Protein AF-A0A2Z7CYK8-F1 (afdb_monomer)

Mean predicted aligned error: 13.18 Å

Secondary structure (DSSP, 8-state):
---------TT------EEETTEEEEEHHHHTTTS--TTBPPEEETTEEEEESS---S------TT--B-TTT-PBPSSTT--BSSHHHHHHHHHHHHHHHHHHHS-------------------PPP-

pLDDT: mean 73.64, std 20.93, range [29.58, 95.75]

InterPro domains:
  IPR006734 PLATZ transcription factor [PF04640] (21-91)

Organism: NCBI:txid472368

Foldseek 3Di:
DDDPPPPDDPPDQDFDWDDDDQWIKGACVRCVVPDPCPLAA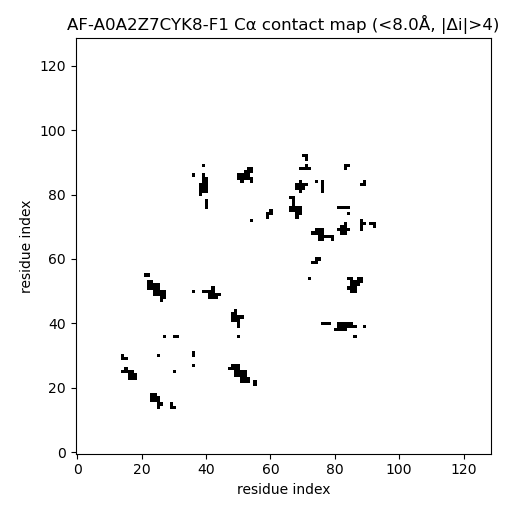WDQDPNTTIFTADDDPPDPDDDDPPFAAAPQPRRGGPDNSHRHHHPVSVVVVVVVVVVVVVVVPDPDDDDDDDDDDPDPPPDPDDDDD

Radius of gyration: 18.6 Å; Cα contacts (8 Å, |Δi|>4): 135; chains: 1; bounding box: 48×44×49 Å

Structure (mmCIF, N/CA/C/O backbone):
data_AF-A0A2Z7CYK8-F1
#
_entry.id   AF-A0A2Z7CYK8-F1
#
loop_
_atom_site.group_PDB
_atom_site.id
_atom_site.type_symbol
_atom_site.label_atom_id
_atom_site.label_alt_id
_atom_site.label_comp_id
_atom_site.label_asym_id
_atom_site.label_entity_id
_atom_site.label_seq_id
_atom_site.pdbx_PDB_ins_code
_atom_site.Cartn_x
_atom_site.Cartn_y
_atom_site.Cartn_z
_atom_site.occupancy
_atom_site.B_iso_or_equiv
_atom_site.auth_seq_id
_atom_site.auth_comp_id
_atom_site.auth_asym_id
_atom_site.auth_atom_id
_atom_site.pdbx_PDB_model_num
ATOM 1 N N . MET A 1 1 ? 21.739 -6.906 -23.046 1.00 35.91 1 MET A N 1
ATOM 2 C CA . MET A 1 1 ? 20.947 -8.062 -23.513 1.00 35.91 1 MET A CA 1
ATOM 3 C C . MET A 1 1 ? 19.806 -8.274 -22.528 1.00 35.91 1 MET A C 1
ATOM 5 O O . MET A 1 1 ? 20.060 -8.716 -21.420 1.00 35.91 1 MET A O 1
ATOM 9 N N . GLN A 1 2 ? 18.592 -7.823 -22.855 1.00 41.22 2 GLN A N 1
ATOM 10 C CA . GLN A 1 2 ? 17.400 -8.061 -22.031 1.00 41.22 2 GLN A CA 1
ATOM 11 C C . GLN A 1 2 ? 16.712 -9.309 -22.583 1.00 41.22 2 GLN A C 1
ATOM 13 O O . GLN A 1 2 ? 16.261 -9.294 -23.726 1.00 41.22 2 GLN A O 1
ATOM 18 N N . GLY A 1 3 ? 16.697 -10.389 -21.801 1.00 38.72 3 GLY A N 1
ATOM 19 C CA . GLY A 1 3 ? 15.941 -11.594 -22.123 1.00 38.72 3 GLY A CA 1
ATOM 20 C C . GLY A 1 3 ? 14.448 -11.283 -22.078 1.00 38.72 3 GLY A C 1
ATOM 21 O O . GLY A 1 3 ? 13.893 -11.038 -21.010 1.00 38.72 3 GLY A O 1
ATOM 22 N N . LYS A 1 4 ? 13.815 -11.239 -23.251 1.00 50.19 4 LYS A N 1
ATOM 23 C CA . LYS A 1 4 ? 12.370 -11.407 -23.392 1.00 50.19 4 LYS A CA 1
ATOM 24 C C . LYS A 1 4 ? 12.110 -12.910 -23.366 1.00 50.19 4 LYS A C 1
ATOM 26 O O . LYS A 1 4 ? 12.092 -13.533 -24.421 1.00 50.19 4 LYS A O 1
ATOM 31 N N . ASP A 1 5 ? 11.944 -13.484 -22.180 1.00 52.91 5 ASP A N 1
ATOM 32 C CA . ASP A 1 5 ? 11.304 -14.794 -22.091 1.00 52.91 5 ASP A CA 1
ATOM 33 C C . ASP A 1 5 ? 9.810 -14.583 -22.344 1.00 52.91 5 ASP A C 1
ATOM 35 O O . ASP A 1 5 ? 9.109 -13.909 -21.588 1.00 52.91 5 ASP A O 1
ATOM 39 N N . SER A 1 6 ? 9.349 -15.089 -23.483 1.00 63.03 6 SER A N 1
ATOM 40 C CA . SER A 1 6 ? 7.952 -15.116 -23.899 1.00 63.03 6 SER A CA 1
ATOM 41 C C . SER A 1 6 ? 7.164 -16.048 -22.980 1.00 63.03 6 SER A C 1
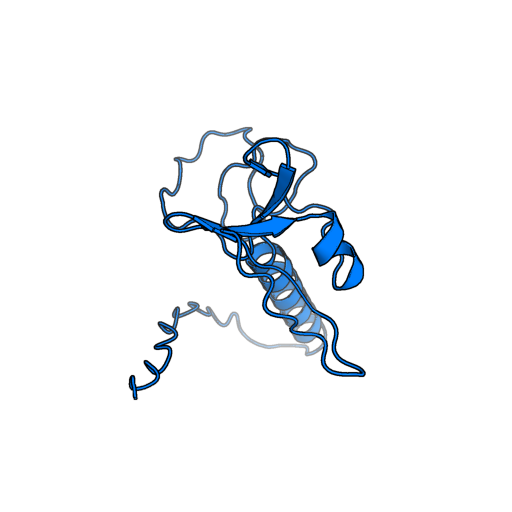ATOM 43 O O . SER A 1 6 ? 7.095 -17.253 -23.209 1.00 63.03 6 SER A O 1
ATOM 45 N N . THR A 1 7 ? 6.579 -15.496 -21.922 1.00 58.06 7 THR A N 1
ATOM 46 C CA . THR A 1 7 ? 5.703 -16.221 -20.998 1.00 58.06 7 THR A CA 1
ATOM 47 C C . THR A 1 7 ? 4.244 -15.900 -21.303 1.00 58.06 7 THR A C 1
ATOM 49 O O . THR A 1 7 ? 3.560 -15.356 -20.450 1.00 58.06 7 THR A O 1
ATOM 52 N N . GLU A 1 8 ? 3.766 -16.162 -22.517 1.00 59.72 8 GLU A N 1
ATOM 53 C CA . GLU A 1 8 ? 2.332 -16.094 -22.830 1.00 59.72 8 GLU A CA 1
ATOM 54 C C . GLU A 1 8 ? 1.795 -17.522 -22.980 1.00 59.72 8 GLU A C 1
ATOM 56 O O . GLU A 1 8 ? 1.999 -18.189 -23.991 1.00 59.72 8 GLU A O 1
ATOM 61 N N . HIS A 1 9 ? 1.134 -18.017 -21.935 1.00 68.56 9 HIS A N 1
ATOM 62 C CA . HIS A 1 9 ? 0.295 -19.209 -21.964 1.00 68.56 9 HIS A CA 1
ATOM 63 C C . HIS A 1 9 ? -1.127 -18.767 -22.308 1.00 68.56 9 HIS A C 1
ATOM 65 O O . HIS A 1 9 ? -1.675 -17.856 -21.683 1.00 68.56 9 HIS A O 1
ATOM 71 N N . TYR A 1 10 ? -1.730 -19.418 -23.302 1.00 77.56 10 TYR A N 1
ATOM 72 C CA . TYR A 1 10 ? -3.089 -19.112 -23.738 1.00 77.56 10 TYR A CA 1
ATOM 73 C C . TYR A 1 10 ? -4.077 -19.212 -22.564 1.00 77.56 10 TYR A C 1
ATOM 75 O O . TYR A 1 10 ? -4.148 -20.242 -21.895 1.00 77.56 10 TYR A O 1
ATOM 83 N N . GLY A 1 11 ? -4.824 -18.134 -22.314 1.00 78.31 11 GLY A N 1
ATOM 84 C CA . GLY A 1 11 ? -5.839 -18.067 -21.257 1.00 78.31 11 GLY A CA 1
ATOM 85 C C . GLY A 1 11 ? -5.334 -17.673 -19.863 1.00 78.31 11 GLY A C 1
ATOM 86 O O . GLY A 1 11 ? -6.131 -17.679 -18.928 1.00 78.31 11 GLY A O 1
ATOM 87 N N . HIS A 1 12 ? -4.056 -17.316 -19.701 1.00 82.12 12 HIS A N 1
ATOM 88 C CA . HIS A 1 12 ? -3.522 -16.838 -18.423 1.00 82.12 12 HIS A CA 1
ATOM 89 C C . HIS A 1 12 ? -3.234 -15.335 -18.449 1.00 82.12 12 HIS A C 1
ATOM 91 O O . HIS A 1 12 ? -2.584 -14.824 -19.358 1.00 82.12 12 HIS A O 1
ATOM 97 N N . ASP A 1 13 ? -3.684 -14.636 -17.408 1.00 80.88 13 ASP A N 1
ATOM 98 C CA . ASP A 1 13 ? -3.284 -13.259 -17.142 1.00 80.88 13 ASP A CA 1
ATOM 99 C C . ASP A 1 13 ? -1.937 -13.207 -16.408 1.00 80.88 13 ASP A C 1
ATOM 101 O O . ASP A 1 13 ? -1.650 -14.016 -15.520 1.00 80.88 13 ASP A O 1
ATOM 105 N N . TYR A 1 14 ? -1.132 -12.196 -16.735 1.00 80.38 14 TYR A N 1
ATOM 106 C CA . TYR A 1 14 ? 0.188 -11.985 -16.148 1.00 80.38 14 TYR A CA 1
ATOM 107 C C . TYR A 1 14 ? 0.240 -10.691 -15.354 1.00 80.38 14 TYR A C 1
ATOM 109 O O . TYR A 1 14 ? -0.203 -9.636 -15.806 1.00 80.38 14 TYR A O 1
ATOM 117 N N . LEU A 1 15 ? 0.843 -10.773 -14.170 1.00 83.94 15 LEU A N 1
ATOM 118 C CA . LEU A 1 15 ? 1.043 -9.640 -13.282 1.00 83.94 15 LEU A CA 1
ATOM 119 C C . LEU A 1 15 ? 2.528 -9.497 -12.969 1.00 83.94 15 LEU A C 1
ATOM 121 O O . LEU A 1 15 ? 3.127 -10.352 -12.313 1.00 83.94 15 LEU A O 1
ATOM 125 N N . GLN A 1 16 ? 3.131 -8.402 -13.423 1.00 87.31 16 GLN A N 1
ATOM 126 C CA . GLN A 1 16 ? 4.544 -8.155 -13.178 1.00 87.31 16 GLN A CA 1
ATOM 127 C C . GLN A 1 16 ? 4.765 -7.581 -11.773 1.00 87.31 16 GLN A C 1
ATOM 129 O O . GLN A 1 16 ? 4.249 -6.519 -11.420 1.00 87.31 16 GLN A O 1
ATOM 134 N N . VAL A 1 17 ? 5.586 -8.265 -10.974 1.00 89.62 17 VAL A N 1
ATOM 135 C CA . VAL A 1 17 ? 5.969 -7.824 -9.626 1.00 89.62 17 VAL A CA 1
ATOM 136 C C . VAL A 1 17 ? 7.413 -7.335 -9.629 1.00 89.62 17 VAL A C 1
ATOM 138 O O . VAL A 1 17 ? 8.336 -8.057 -9.995 1.00 89.62 17 VAL A O 1
ATOM 141 N N . TYR A 1 18 ? 7.617 -6.106 -9.165 1.00 89.31 18 TYR A N 1
ATOM 142 C CA . TYR A 1 18 ? 8.928 -5.493 -8.995 1.00 89.31 18 TYR A CA 1
ATOM 143 C C . TYR A 1 18 ? 9.391 -5.657 -7.549 1.00 89.31 18 TYR A C 1
ATOM 145 O O . TYR A 1 18 ? 8.756 -5.139 -6.623 1.00 89.31 18 TYR A O 1
ATOM 153 N N . THR A 1 19 ? 10.523 -6.332 -7.357 1.00 88.94 19 THR A N 1
ATOM 154 C CA . THR A 1 19 ? 11.138 -6.534 -6.039 1.00 88.94 19 THR A CA 1
ATOM 155 C C . THR A 1 19 ? 12.408 -5.703 -5.924 1.00 88.94 19 THR A C 1
ATOM 157 O O . THR A 1 19 ? 13.323 -5.848 -6.728 1.00 88.94 19 THR A O 1
ATOM 160 N N . ALA A 1 20 ? 12.481 -4.846 -4.905 1.00 82.19 20 ALA A N 1
ATOM 161 C CA . ALA A 1 20 ? 13.679 -4.076 -4.584 1.00 82.19 20 ALA A CA 1
ATOM 162 C C . ALA A 1 20 ? 13.899 -4.030 -3.066 1.00 82.19 20 ALA A C 1
ATOM 164 O O . ALA A 1 20 ? 13.028 -3.601 -2.302 1.00 82.19 20 ALA A O 1
ATOM 165 N N . SER A 1 21 ? 15.085 -4.471 -2.637 1.00 80.56 21 SER A N 1
ATOM 166 C CA . SER A 1 21 ? 15.493 -4.632 -1.234 1.00 80.56 21 SER A CA 1
ATOM 167 C C . SER A 1 21 ? 14.515 -5.482 -0.406 1.00 80.56 21 SER A C 1
ATOM 169 O O . SER A 1 21 ? 14.678 -6.688 -0.300 1.00 80.56 21 SER A O 1
ATOM 171 N N . TRP A 1 22 ? 13.487 -4.852 0.169 1.00 76.62 22 TRP A N 1
ATOM 172 C CA . TRP A 1 22 ? 12.514 -5.447 1.101 1.00 76.62 22 TRP A CA 1
ATOM 173 C C . TRP A 1 22 ? 11.076 -5.086 0.728 1.00 76.62 22 TRP A C 1
ATOM 175 O O . TRP A 1 22 ? 10.165 -5.159 1.553 1.00 76.62 22 TRP A O 1
ATOM 185 N N . ARG A 1 23 ? 10.890 -4.576 -0.489 1.00 85.50 23 ARG A N 1
ATOM 186 C CA . ARG A 1 23 ? 9.621 -4.056 -0.971 1.00 85.50 23 ARG A CA 1
ATOM 187 C C . ARG A 1 23 ? 9.272 -4.777 -2.255 1.00 85.50 23 ARG A C 1
ATOM 189 O O . ARG A 1 23 ? 10.066 -4.812 -3.191 1.00 85.50 23 ARG A O 1
ATOM 196 N N . T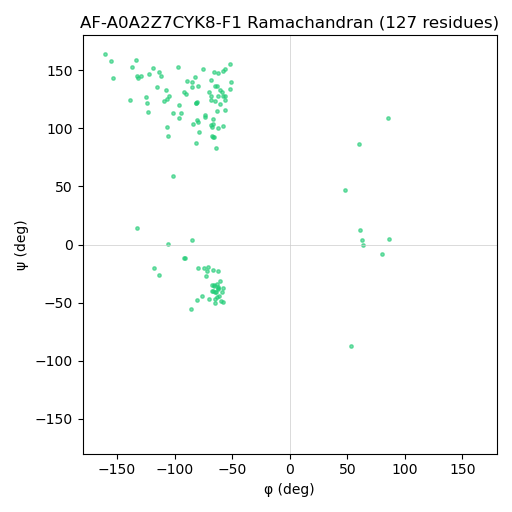HR A 1 24 ? 8.070 -5.324 -2.272 1.00 91.31 24 THR A N 1
ATOM 197 C CA . THR A 1 24 ? 7.440 -5.857 -3.469 1.00 91.31 24 THR A CA 1
ATOM 198 C C . THR A 1 24 ? 6.367 -4.875 -3.905 1.00 91.31 24 THR A C 1
ATOM 200 O O . THR A 1 24 ? 5.550 -4.418 -3.098 1.00 91.31 24 THR A O 1
ATOM 203 N N . SER A 1 25 ? 6.421 -4.489 -5.173 1.00 92.56 25 SER A N 1
ATOM 204 C CA . SER A 1 25 ? 5.567 -3.457 -5.746 1.00 92.56 25 SER A CA 1
ATOM 205 C C . SER A 1 25 ? 5.040 -3.862 -7.108 1.00 92.56 25 SER A C 1
ATOM 207 O O . SER A 1 25 ? 5.673 -4.640 -7.815 1.00 92.56 25 SER A O 1
ATOM 209 N N . ILE A 1 26 ? 3.886 -3.321 -7.468 1.00 93.88 26 ILE A N 1
ATOM 210 C CA . ILE A 1 26 ? 3.240 -3.550 -8.759 1.00 93.88 26 ILE A CA 1
ATOM 211 C C . ILE A 1 26 ? 2.838 -2.193 -9.319 1.00 93.88 26 ILE A C 1
ATOM 213 O O . ILE A 1 26 ? 2.471 -1.291 -8.557 1.00 93.88 26 ILE A O 1
ATOM 21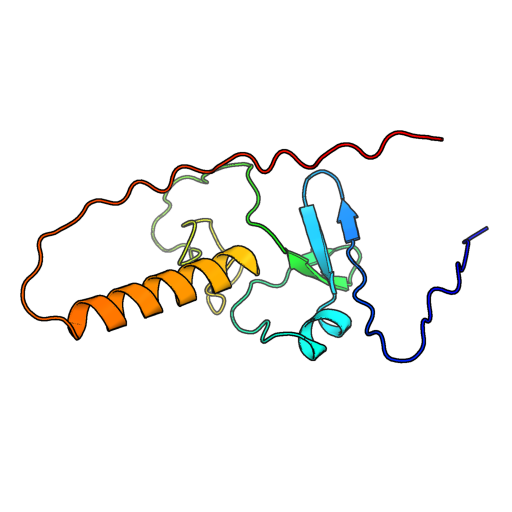7 N N . SER A 1 27 ? 2.948 -2.025 -10.634 1.00 93.56 27 SER A N 1
ATOM 218 C CA . SER A 1 27 ? 2.499 -0.797 -11.283 1.00 93.56 27 SER A CA 1
ATOM 219 C C . SER A 1 27 ? 0.980 -0.645 -11.159 1.00 93.56 27 SER A C 1
ATOM 221 O O . SER A 1 27 ? 0.245 -1.632 -11.131 1.00 93.56 27 SER A O 1
ATOM 223 N N . ILE A 1 28 ? 0.492 0.596 -11.095 1.00 92.62 28 ILE A N 1
ATOM 224 C CA . ILE A 1 28 ? -0.959 0.835 -11.092 1.00 92.62 28 ILE A CA 1
ATOM 225 C C . ILE A 1 28 ? -1.627 0.360 -12.385 1.00 92.62 28 ILE A C 1
ATOM 227 O O . ILE A 1 28 ? -2.755 -0.117 -12.330 1.00 92.62 28 ILE A O 1
ATOM 231 N N . GLY A 1 29 ? -0.930 0.468 -13.519 1.00 89.75 29 GLY A N 1
ATOM 232 C CA . GLY A 1 29 ? -1.453 0.020 -14.809 1.00 89.75 29 GLY A CA 1
ATOM 233 C C . GLY A 1 29 ? -1.732 -1.481 -14.846 1.00 89.75 29 GLY A C 1
ATOM 234 O O . GLY A 1 29 ? -2.742 -1.888 -15.407 1.00 89.75 29 GLY A O 1
ATOM 235 N N . ASP A 1 30 ? -0.887 -2.287 -14.198 1.00 88.06 30 ASP A N 1
ATOM 236 C CA . ASP A 1 30 ? -1.067 -3.741 -14.194 1.00 88.06 30 ASP A CA 1
ATOM 237 C C . ASP A 1 30 ? -2.116 -4.168 -13.160 1.00 88.06 30 ASP A C 1
ATOM 239 O O . ASP A 1 30 ? -3.018 -4.942 -13.464 1.00 88.06 30 ASP A O 1
ATOM 243 N N . ILE A 1 31 ? -2.026 -3.651 -11.929 1.00 89.69 31 ILE A N 1
ATOM 244 C CA . ILE A 1 31 ? -2.855 -4.136 -10.814 1.00 89.69 31 ILE A CA 1
ATOM 245 C C . ILE A 1 31 ? -4.324 -3.712 -10.907 1.00 89.69 31 ILE A C 1
ATOM 247 O O . ILE A 1 31 ? -5.192 -4.410 -10.385 1.00 89.69 31 ILE A O 1
ATOM 251 N N . SER A 1 32 ? -4.621 -2.586 -11.564 1.00 88.06 32 SER A N 1
ATOM 252 C CA . SER A 1 32 ? -5.987 -2.054 -11.674 1.00 88.06 32 SER A CA 1
ATOM 253 C C . SER A 1 32 ? -6.938 -2.990 -12.420 1.00 88.06 32 SER A C 1
ATOM 255 O O . SER A 1 32 ? -8.144 -2.931 -12.198 1.00 88.06 32 SER A O 1
ATOM 257 N N . ARG A 1 33 ? -6.400 -3.883 -13.261 1.00 85.88 33 ARG A N 1
ATOM 258 C CA . ARG A 1 33 ? -7.159 -4.922 -13.969 1.00 85.88 33 ARG A CA 1
ATOM 259 C C . ARG A 1 33 ? -7.646 -6.042 -13.046 1.00 85.88 33 ARG A C 1
ATOM 261 O O . ARG A 1 33 ? -8.606 -6.721 -13.386 1.00 85.88 33 ARG A O 1
ATOM 268 N N . PHE A 1 34 ? -6.992 -6.232 -11.899 1.00 85.69 34 PHE A N 1
ATOM 269 C CA . PHE A 1 34 ? -7.213 -7.379 -11.012 1.00 85.69 34 PHE A CA 1
ATOM 270 C C . PHE A 1 34 ? -7.821 -6.997 -9.663 1.00 85.69 34 PHE A C 1
ATOM 272 O O . PHE A 1 34 ? -8.476 -7.824 -9.033 1.00 85.69 34 PHE A O 1
ATOM 279 N N . CYS A 1 35 ? -7.608 -5.768 -9.182 1.00 84.94 35 CYS A N 1
ATOM 280 C CA . CYS A 1 35 ? -8.228 -5.315 -7.942 1.00 84.94 35 CYS A CA 1
ATOM 281 C C . CYS A 1 35 ? -8.378 -3.794 -7.850 1.00 84.94 35 CYS A C 1
ATOM 283 O O . CYS A 1 35 ? -7.604 -3.025 -8.424 1.00 84.94 35 CYS A O 1
ATOM 285 N N . ASP A 1 36 ? -9.316 -3.361 -7.006 1.00 86.94 36 ASP A N 1
ATOM 286 C CA . ASP A 1 36 ? -9.469 -1.958 -6.639 1.00 86.94 36 ASP A CA 1
ATOM 287 C C . ASP A 1 36 ? -8.288 -1.468 -5.778 1.00 86.94 36 ASP A C 1
ATOM 289 O O . ASP A 1 36 ? -8.211 -1.706 -4.565 1.00 86.94 36 ASP A O 1
ATOM 293 N N . ALA A 1 37 ? -7.383 -0.721 -6.409 1.00 90.56 37 ALA A N 1
ATOM 294 C CA . ALA A 1 37 ? -6.249 -0.079 -5.754 1.00 90.56 37 ALA A CA 1
ATOM 295 C C . ALA A 1 37 ? -6.586 1.294 -5.133 1.00 90.56 37 ALA A C 1
ATOM 297 O O . ALA A 1 37 ? -5.693 1.956 -4.598 1.00 90.56 37 ALA A O 1
ATOM 298 N N . SER A 1 38 ? -7.851 1.736 -5.166 1.00 91.88 38 SER A N 1
ATOM 299 C CA . SER A 1 38 ? -8.268 2.993 -4.539 1.00 91.88 38 SER A CA 1
ATOM 300 C C . SER A 1 38 ? -7.946 3.006 -3.044 1.00 91.88 38 SER A C 1
ATOM 302 O O . SER A 1 38 ? -7.945 1.968 -2.367 1.00 91.88 38 SER A O 1
ATOM 304 N N . ASN A 1 39 ? -7.680 4.202 -2.514 1.00 94.50 39 ASN A N 1
ATOM 305 C CA . ASN A 1 39 ? -7.352 4.438 -1.105 1.00 94.50 39 ASN A CA 1
ATOM 306 C C . ASN A 1 39 ? -6.058 3.755 -0.613 1.00 94.50 39 ASN A C 1
ATOM 308 O O . ASN A 1 39 ? -5.723 3.866 0.571 1.00 94.50 39 ASN A O 1
ATOM 312 N N . ILE A 1 40 ? -5.306 3.089 -1.495 1.00 95.75 40 ILE A N 1
ATOM 313 C CA . ILE A 1 40 ? -3.954 2.600 -1.226 1.00 95.75 40 ILE A CA 1
ATOM 314 C C . ILE A 1 40 ? -2.966 3.677 -1.654 1.00 95.75 40 ILE A C 1
ATOM 316 O O . ILE A 1 40 ? -3.038 4.195 -2.765 1.00 95.75 40 ILE A O 1
ATOM 320 N N . GLN A 1 41 ? -2.023 3.994 -0.774 1.00 95.62 41 GLN A N 1
ATOM 321 C CA . GLN A 1 41 ? -0.972 4.951 -1.059 1.00 95.62 41 GLN A CA 1
ATOM 322 C C . GLN A 1 41 ? -0.179 4.570 -2.306 1.00 95.62 41 GLN A C 1
ATOM 324 O O . GLN A 1 41 ? 0.368 3.468 -2.405 1.00 95.62 41 GLN A O 1
ATOM 329 N N . LEU A 1 42 ? -0.068 5.534 -3.215 1.00 94.75 42 LEU A N 1
ATOM 330 C CA . LEU A 1 42 ? 0.785 5.436 -4.385 1.00 94.75 42 LEU A CA 1
ATOM 331 C C . LEU A 1 42 ? 2.205 5.862 -4.034 1.00 94.75 42 LEU A C 1
ATOM 333 O O . LEU A 1 42 ? 2.438 6.882 -3.387 1.00 94.75 42 LEU A O 1
ATOM 337 N N . TYR A 1 43 ? 3.166 5.085 -4.507 1.00 92.75 43 TYR A N 1
ATOM 338 C CA . TYR A 1 43 ? 4.581 5.394 -4.404 1.00 92.75 43 TYR A CA 1
ATOM 339 C C . TYR A 1 43 ? 5.129 5.699 -5.792 1.00 92.75 43 TYR A C 1
ATOM 341 O O . TYR A 1 43 ? 4.718 5.091 -6.781 1.00 92.75 43 TYR A O 1
ATOM 349 N N . LYS A 1 44 ? 6.080 6.631 -5.867 1.00 91.38 44 LYS A N 1
ATOM 350 C CA . LYS A 1 44 ? 6.821 6.924 -7.095 1.00 91.38 44 LYS A CA 1
ATOM 351 C C . LYS A 1 44 ? 8.192 6.257 -7.010 1.00 91.38 44 LYS A C 1
ATOM 353 O O . LYS A 1 44 ? 9.001 6.636 -6.169 1.00 91.38 44 LYS A O 1
ATOM 358 N N . ILE A 1 45 ? 8.448 5.264 -7.861 1.00 88.38 45 ILE A N 1
ATOM 359 C CA . ILE A 1 45 ? 9.748 4.580 -7.974 1.00 88.38 45 ILE A CA 1
ATOM 360 C C . ILE A 1 45 ? 10.200 4.689 -9.424 1.00 88.38 45 ILE A C 1
ATOM 362 O O . ILE A 1 45 ? 9.468 4.266 -10.315 1.00 88.38 45 ILE A O 1
ATOM 366 N N . ASN A 1 46 ? 11.379 5.273 -9.666 1.00 87.38 46 ASN A N 1
ATOM 367 C CA . ASN A 1 46 ? 11.905 5.504 -11.020 1.00 87.38 46 ASN A CA 1
ATOM 368 C C . ASN A 1 46 ? 10.848 6.137 -11.944 1.00 87.38 46 ASN A C 1
ATOM 370 O O . ASN A 1 46 ? 10.576 5.656 -13.040 1.00 87.38 46 ASN A O 1
ATOM 374 N N . SER A 1 47 ? 10.172 7.171 -11.436 1.00 88.19 47 SER A N 1
ATOM 375 C CA . SER A 1 47 ? 9.066 7.876 -12.098 1.00 88.19 47 SER A CA 1
ATOM 376 C C . SER A 1 47 ? 7.789 7.076 -12.392 1.00 88.19 47 SER A C 1
ATOM 378 O O . SER A 1 47 ? 6.816 7.672 -12.848 1.00 88.19 47 SER A O 1
ATOM 380 N N . LYS A 1 48 ? 7.715 5.784 -12.052 1.00 90.31 48 LYS A N 1
ATOM 381 C CA . LYS A 1 48 ? 6.496 4.971 -12.167 1.00 90.31 48 LYS A CA 1
ATOM 382 C C . LYS A 1 48 ? 5.654 5.045 -10.892 1.00 90.31 48 LYS A C 1
ATOM 384 O O . LYS A 1 48 ? 6.197 5.012 -9.787 1.00 90.31 48 LYS A O 1
ATOM 389 N N . LYS A 1 49 ? 4.326 5.110 -11.050 1.00 93.75 49 LYS A N 1
ATOM 390 C CA . LYS A 1 49 ? 3.363 4.972 -9.946 1.00 93.75 49 LYS A CA 1
ATOM 391 C C . LYS A 1 49 ? 3.152 3.492 -9.637 1.00 93.75 49 LYS A C 1
ATOM 393 O O . LYS A 1 49 ? 2.739 2.728 -10.511 1.00 93.75 49 LYS A O 1
ATOM 398 N N . VAL A 1 50 ? 3.426 3.106 -8.399 1.00 94.31 50 VAL A N 1
ATOM 399 C CA . VAL A 1 50 ? 3.325 1.724 -7.928 1.00 94.31 50 VAL A CA 1
ATOM 400 C C . VAL A 1 50 ? 2.601 1.653 -6.588 1.00 94.31 50 VAL A C 1
ATOM 402 O O . VAL A 1 50 ? 2.573 2.624 -5.832 1.00 94.31 50 VAL A O 1
ATOM 405 N N . VAL A 1 51 ? 2.070 0.478 -6.270 1.00 95.00 51 VAL A N 1
ATOM 406 C CA . VAL A 1 51 ? 1.558 0.125 -4.938 1.00 95.00 51 VAL A CA 1
ATOM 407 C C . VAL A 1 51 ? 2.418 -0.967 -4.327 1.00 95.00 51 VAL A C 1
ATOM 409 O O . VAL A 1 51 ? 2.960 -1.807 -5.045 1.00 95.00 51 VAL A O 1
ATOM 412 N N . TYR A 1 52 ? 2.544 -0.973 -3.000 1.00 94.62 52 TYR A N 1
ATOM 413 C CA . TYR A 1 52 ? 3.191 -2.077 -2.295 1.00 94.62 52 TYR A CA 1
ATOM 414 C C . TYR A 1 52 ? 2.213 -3.214 -2.023 1.00 94.62 52 TYR A C 1
ATOM 416 O O . TYR A 1 52 ? 1.072 -2.985 -1.615 1.00 94.62 52 TYR A O 1
ATOM 424 N N . LEU A 1 53 ? 2.693 -4.448 -2.186 1.00 92.81 53 LEU A N 1
ATOM 425 C CA . LEU A 1 53 ? 1.921 -5.639 -1.838 1.00 92.81 53 LEU A CA 1
ATOM 426 C C . LEU A 1 53 ? 1.765 -5.769 -0.321 1.00 92.81 53 LEU A C 1
ATOM 428 O O . LEU A 1 53 ? 0.660 -5.968 0.174 1.00 92.81 53 LEU A O 1
ATOM 432 N N . ASN A 1 54 ? 2.865 -5.594 0.415 1.00 91.81 54 ASN A N 1
ATOM 433 C CA . ASN A 1 54 ? 2.931 -5.794 1.860 1.00 91.81 54 ASN A CA 1
ATOM 434 C C . ASN A 1 54 ? 3.318 -4.511 2.608 1.00 91.81 54 ASN A C 1
ATOM 436 O O . ASN A 1 54 ? 4.059 -3.681 2.069 1.00 91.81 54 ASN A O 1
ATOM 440 N N . PRO A 1 55 ? 2.882 -4.346 3.871 1.00 89.12 55 PRO A N 1
ATOM 441 C CA . PRO A 1 55 ? 3.361 -3.261 4.711 1.00 89.12 55 PRO A CA 1
ATOM 442 C C . PRO A 1 55 ? 4.866 -3.404 4.955 1.00 89.12 55 PRO A C 1
ATOM 444 O O . PRO A 1 55 ? 5.367 -4.484 5.263 1.00 89.12 55 PRO A O 1
ATOM 447 N N . ASN A 1 56 ? 5.593 -2.292 4.867 1.00 79.12 56 ASN A N 1
ATOM 448 C CA . ASN A 1 56 ? 7.025 -2.284 5.144 1.00 79.12 56 ASN A CA 1
ATOM 449 C C . ASN A 1 56 ? 7.294 -2.526 6.644 1.00 79.12 56 ASN A C 1
ATOM 451 O O . ASN A 1 56 ? 6.764 -1.808 7.496 1.00 79.12 56 ASN A O 1
ATOM 455 N N . ALA A 1 57 ? 8.155 -3.500 6.952 1.00 66.56 57 ALA A N 1
ATOM 456 C CA . ALA A 1 57 ? 8.518 -3.898 8.313 1.00 66.56 57 ALA A CA 1
ATOM 457 C C . ALA A 1 57 ? 9.391 -2.869 9.058 1.00 66.56 57 ALA A C 1
ATOM 459 O O . ALA A 1 57 ? 9.455 -2.903 10.287 1.00 66.56 57 ALA A O 1
ATOM 460 N N . LYS A 1 58 ? 10.059 -1.944 8.352 1.00 59.62 58 LYS A N 1
ATOM 461 C CA . LYS A 1 58 ? 10.971 -0.979 8.990 1.00 59.62 58 LYS A CA 1
ATOM 462 C C . LYS A 1 58 ? 10.225 0.203 9.614 1.00 59.62 58 LYS A C 1
ATOM 464 O O . LYS A 1 58 ? 9.762 1.087 8.894 1.00 59.62 58 LYS A O 1
ATOM 469 N N . GLY A 1 59 ? 10.170 0.215 10.946 1.00 51.47 59 GLY A N 1
ATOM 470 C CA . GLY A 1 59 ? 9.816 1.365 11.780 1.00 51.47 59 GLY A CA 1
ATOM 471 C C . GLY A 1 59 ? 8.314 1.547 11.989 1.00 51.47 59 GLY A C 1
ATOM 472 O O . GLY A 1 59 ? 7.601 1.977 11.082 1.00 51.47 59 GLY A O 1
ATOM 473 N N . ARG A 1 60 ? 7.840 1.272 13.212 1.00 54.59 60 ARG A N 1
ATOM 474 C CA . ARG A 1 60 ? 6.717 2.032 13.772 1.00 54.59 60 ARG A CA 1
ATOM 475 C C . ARG A 1 60 ? 7.263 3.441 13.982 1.00 54.59 60 ARG A C 1
ATOM 477 O O . ARG A 1 60 ? 7.940 3.682 14.970 1.00 54.59 60 ARG A O 1
ATOM 484 N N . GLU A 1 61 ? 7.082 4.318 13.002 1.00 56.91 61 GLU A N 1
ATOM 485 C CA . GLU A 1 61 ? 7.344 5.740 13.217 1.00 56.91 61 GLU A CA 1
ATOM 486 C C . GLU A 1 61 ? 6.435 6.204 14.361 1.00 56.91 61 GLU A C 1
ATOM 488 O O . GLU A 1 61 ? 5.254 5.844 14.408 1.00 56.91 61 GLU A O 1
ATOM 493 N N . GLU A 1 62 ? 7.025 6.898 15.332 1.00 55.53 62 GLU A N 1
ATOM 494 C CA . GLU A 1 62 ? 6.361 7.294 16.569 1.00 55.53 62 GLU A CA 1
ATOM 495 C C . GLU A 1 62 ? 5.087 8.099 16.300 1.00 55.53 62 GLU A C 1
ATOM 497 O O . GLU A 1 62 ? 4.945 8.788 15.284 1.00 55.53 62 GLU A O 1
ATOM 502 N N . LYS A 1 63 ? 4.138 7.982 17.233 1.00 54.31 63 LYS A N 1
ATOM 503 C CA . LYS A 1 63 ? 2.816 8.606 17.183 1.00 54.31 63 LYS A CA 1
ATOM 504 C C . LYS A 1 63 ? 2.955 10.135 17.227 1.00 54.31 63 LYS A C 1
ATOM 506 O O . LYS A 1 63 ? 2.812 10.732 18.281 1.00 54.31 63 LYS A O 1
ATOM 511 N N . LYS A 1 64 ? 3.202 10.778 16.087 1.00 60.78 64 LYS A N 1
ATOM 512 C CA . LYS A 1 64 ? 2.943 12.215 15.942 1.00 60.78 64 LYS A CA 1
ATOM 513 C C . LYS A 1 64 ? 1.457 12.406 15.655 1.00 60.78 64 LYS A C 1
ATOM 515 O O . LYS A 1 64 ? 0.925 11.807 14.707 1.00 60.78 64 LYS A O 1
ATOM 520 N N . ASP A 1 65 ? 0.787 13.170 16.508 1.00 66.31 65 ASP A N 1
ATOM 521 C CA . ASP A 1 65 ? -0.617 13.534 16.336 1.00 66.31 65 ASP A CA 1
ATOM 522 C C . ASP A 1 65 ? -0.813 14.360 15.057 1.00 66.31 65 ASP A C 1
ATOM 524 O O . ASP A 1 65 ? 0.098 15.041 14.588 1.00 66.31 65 ASP A O 1
ATOM 528 N N . GLY A 1 66 ? -1.974 14.200 14.418 1.00 74.50 66 GLY A N 1
ATOM 529 C CA . GLY A 1 66 ? -2.333 14.896 13.175 1.00 74.50 66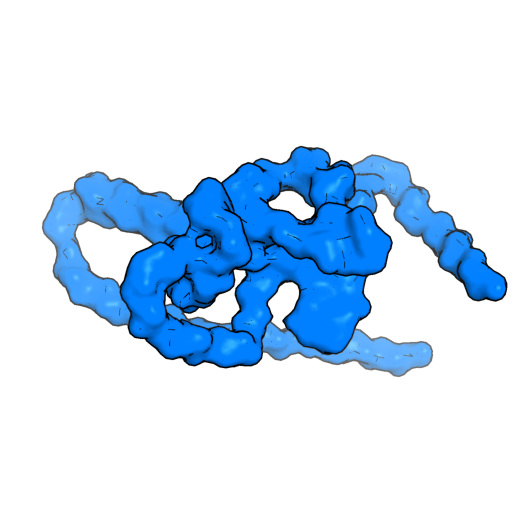 GLY A CA 1
ATOM 530 C C . GLY A 1 66 ? -1.762 14.318 11.872 1.00 74.50 66 GLY A C 1
ATOM 531 O O . GLY A 1 66 ? -2.171 14.739 10.794 1.00 74.50 66 GLY A O 1
ATOM 532 N N . THR A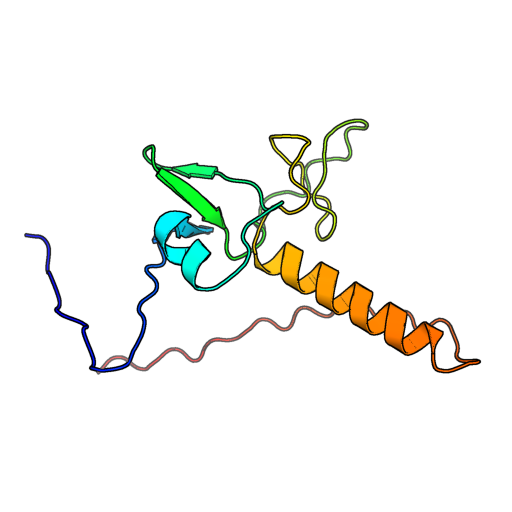 1 67 ? -0.858 13.332 11.916 1.00 82.75 67 THR A N 1
ATOM 533 C CA . THR A 1 67 ? -0.377 12.681 10.680 1.00 82.75 67 THR A CA 1
ATOM 534 C C . THR A 1 67 ? -1.376 11.636 10.167 1.00 82.75 67 THR A C 1
ATOM 536 O O . THR A 1 67 ? -1.878 10.848 10.975 1.00 82.75 67 THR A O 1
ATOM 539 N N . PRO A 1 68 ? -1.665 11.574 8.848 1.00 89.38 68 PRO A N 1
ATOM 540 C CA . PRO A 1 68 ? -2.534 10.538 8.302 1.00 89.38 68 PRO A CA 1
ATOM 541 C C . PRO A 1 68 ? -1.877 9.169 8.488 1.00 89.38 68 PRO A C 1
ATOM 543 O O . PRO A 1 68 ? -0.671 9.009 8.276 1.00 89.38 68 PRO A O 1
ATOM 546 N N . LYS A 1 69 ? -2.657 8.175 8.917 1.00 90.12 69 LYS A N 1
ATOM 547 C CA . LYS A 1 69 ? -2.162 6.841 9.282 1.00 90.12 69 LYS A CA 1
ATOM 548 C C . LYS A 1 69 ? -2.958 5.757 8.576 1.00 90.12 69 LYS A C 1
ATOM 550 O O . LYS A 1 69 ? -4.162 5.868 8.374 1.00 90.12 69 LYS A O 1
ATOM 555 N N . CYS A 1 70 ? -2.264 4.681 8.226 1.00 92.56 70 CYS A N 1
ATOM 556 C CA . CYS A 1 70 ? -2.877 3.492 7.670 1.00 92.56 70 CYS A CA 1
ATOM 557 C C . CYS A 1 70 ? -3.841 2.875 8.687 1.00 92.56 70 CYS A C 1
ATOM 559 O O . CYS A 1 70 ? -3.421 2.553 9.798 1.00 92.56 70 CYS A O 1
ATOM 561 N N . LEU A 1 71 ? -5.083 2.617 8.275 1.00 91.50 71 LEU A N 1
ATOM 562 C CA . LEU A 1 71 ? -6.120 2.069 9.156 1.00 91.50 71 LEU A CA 1
ATOM 563 C C . LEU A 1 71 ? -5.754 0.691 9.736 1.00 91.50 71 LEU A C 1
ATOM 565 O O . LEU A 1 71 ? -6.105 0.389 10.870 1.00 91.50 71 LEU A O 1
ATOM 569 N N . ASN A 1 72 ? -4.986 -0.120 9.000 1.00 90.88 72 ASN A N 1
ATOM 570 C CA . ASN A 1 72 ? -4.587 -1.460 9.440 1.00 90.88 72 ASN A CA 1
ATOM 571 C C . ASN A 1 72 ? -3.324 -1.472 10.318 1.00 90.88 72 ASN A C 1
ATOM 573 O O . ASN A 1 72 ? -3.320 -2.020 11.414 1.00 90.88 72 ASN A O 1
ATOM 577 N N . CYS A 1 73 ? -2.212 -0.908 9.833 1.00 89.44 73 CYS A N 1
ATOM 578 C CA . CYS A 1 73 ? -0.911 -1.050 10.501 1.00 89.44 73 CYS A CA 1
ATOM 579 C C . CYS A 1 73 ? -0.440 0.207 11.241 1.00 89.44 73 CYS A C 1
ATOM 581 O O . CYS A 1 73 ? 0.656 0.197 11.801 1.00 89.44 73 CYS A O 1
ATOM 583 N N . GLN A 1 74 ? -1.241 1.280 11.223 1.00 88.31 74 GLN A N 1
ATOM 584 C CA . GLN A 1 74 ? -0.973 2.562 11.887 1.00 88.31 74 GLN A CA 1
ATOM 585 C C . GLN A 1 74 ? 0.293 3.285 11.407 1.00 88.31 74 GLN A C 1
ATOM 587 O O . GLN A 1 74 ? 0.736 4.258 12.014 1.00 88.31 74 GLN A O 1
ATOM 592 N N . ARG A 1 75 ? 0.879 2.845 10.287 1.00 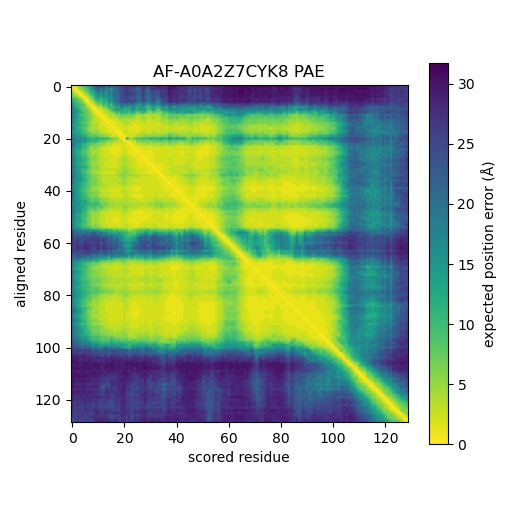86.88 75 ARG A N 1
ATOM 593 C CA . ARG A 1 75 ? 2.012 3.529 9.664 1.00 86.88 75 ARG A CA 1
ATOM 594 C C . ARG A 1 75 ? 1.568 4.870 9.087 1.00 86.88 75 ARG A C 1
ATOM 596 O O . ARG A 1 75 ? 0.510 4.938 8.465 1.00 86.88 75 ARG A O 1
ATOM 603 N N . LYS A 1 76 ? 2.421 5.887 9.215 1.00 88.44 76 LYS A N 1
ATOM 604 C CA . LYS A 1 76 ? 2.263 7.175 8.540 1.00 88.44 76 LYS A CA 1
ATOM 605 C C . LYS A 1 76 ? 2.055 7.004 7.029 1.00 88.44 76 LYS A C 1
ATOM 607 O O . LYS A 1 76 ? 2.779 6.254 6.367 1.00 88.44 76 LYS A O 1
ATOM 612 N N . LEU A 1 77 ? 1.070 7.724 6.511 1.00 91.44 77 LEU A N 1
ATOM 613 C CA . LEU A 1 77 ? 0.814 7.925 5.093 1.00 91.44 77 LEU A CA 1
ATOM 614 C C . LEU A 1 77 ? 1.428 9.262 4.651 1.00 91.44 77 LEU A C 1
ATOM 616 O O . LEU A 1 77 ? 1.621 10.171 5.459 1.00 91.44 77 LEU A O 1
ATOM 620 N N . ILE A 1 78 ? 1.789 9.357 3.376 1.00 90.69 78 ILE A N 1
ATOM 621 C CA . ILE A 1 78 ? 2.366 10.560 2.768 1.00 90.69 78 ILE A CA 1
ATOM 622 C C . ILE A 1 78 ? 1.259 11.591 2.534 1.00 90.69 78 ILE A C 1
ATOM 624 O O . ILE A 1 78 ? 1.439 12.756 2.870 1.00 90.69 78 ILE A O 1
ATOM 628 N N . GLU A 1 79 ? 0.111 11.153 2.013 1.00 89.31 79 GLU A N 1
ATOM 629 C CA . GLU A 1 79 ? -1.030 12.009 1.675 1.00 89.31 79 GLU A CA 1
ATOM 630 C C . GLU A 1 79 ? -2.283 11.543 2.432 1.00 89.31 79 GLU A C 1
ATOM 632 O O . GLU A 1 79 ? -2.448 10.350 2.709 1.00 89.31 79 GLU A O 1
ATOM 637 N N . SER A 1 80 ? -3.155 12.485 2.796 1.00 90.19 80 SER A N 1
ATOM 638 C CA . SER A 1 80 ? -4.273 12.264 3.724 1.00 90.19 80 SER A CA 1
ATOM 639 C C . SER A 1 80 ? -5.497 11.583 3.115 1.00 90.19 80 SER A C 1
ATOM 641 O O . SER A 1 80 ? -6.297 11.015 3.856 1.00 90.19 80 SER A O 1
ATOM 643 N N . HIS A 1 81 ? -5.657 11.605 1.789 1.00 93.50 81 HIS A N 1
ATOM 644 C CA . HIS A 1 81 ? -6.770 10.925 1.117 1.00 93.50 81 HIS A CA 1
ATOM 645 C C . HIS A 1 81 ? -6.591 9.405 1.076 1.00 93.50 81 HIS A C 1
ATOM 647 O O . HIS A 1 81 ? -7.570 8.674 0.931 1.00 93.50 81 HIS A O 1
ATOM 653 N N . TYR A 1 82 ? -5.365 8.905 1.236 1.00 95.25 82 TYR A N 1
ATOM 654 C CA . TYR A 1 82 ? -5.126 7.472 1.349 1.00 95.25 82 TYR A CA 1
ATOM 655 C C . TYR A 1 82 ? -5.539 6.944 2.725 1.00 95.25 82 TYR A C 1
ATOM 657 O O . TYR A 1 82 ? -5.467 7.630 3.741 1.00 95.25 82 TYR A O 1
ATOM 665 N N . ARG A 1 83 ? -5.935 5.671 2.763 1.00 95.44 83 ARG A N 1
ATOM 666 C CA . ARG A 1 83 ? -6.340 4.956 3.984 1.00 95.44 83 ARG A CA 1
ATOM 667 C C . ARG A 1 83 ? -5.433 3.767 4.295 1.00 95.44 83 ARG A C 1
ATOM 669 O O . ARG A 1 83 ? -5.350 3.324 5.442 1.00 95.44 83 ARG A O 1
ATOM 676 N N . PHE A 1 84 ? -4.707 3.262 3.298 1.00 95.31 84 PHE A N 1
ATOM 677 C CA . PHE A 1 84 ? -3.869 2.071 3.418 1.00 95.31 84 PHE A CA 1
ATOM 678 C C . PHE A 1 84 ? -2.481 2.289 2.823 1.00 95.31 84 PHE A C 1
ATOM 680 O O . PHE A 1 84 ? -2.330 2.966 1.815 1.00 95.31 84 PHE A O 1
ATOM 687 N N . CYS A 1 85 ? -1.450 1.683 3.417 1.00 94.19 85 CYS A N 1
ATOM 688 C CA . CYS A 1 85 ? -0.080 1.765 2.892 1.00 94.19 85 CYS A CA 1
ATOM 689 C C . CYS A 1 85 ? 0.280 0.638 1.905 1.00 94.19 85 CYS A C 1
ATOM 691 O O . CYS A 1 85 ? 1.344 0.673 1.297 1.00 94.19 85 CYS A O 1
ATOM 693 N N . SER A 1 86 ? -0.556 -0.399 1.798 1.00 94.88 86 SER A N 1
ATOM 694 C CA . SER A 1 86 ? -0.320 -1.570 0.944 1.00 94.88 86 SER A CA 1
ATOM 695 C C . SER A 1 86 ? -1.616 -2.334 0.672 1.00 94.88 86 SER A C 1
ATOM 697 O O . SER A 1 86 ? -2.593 -2.170 1.412 1.00 94.88 86 SER A O 1
ATOM 699 N N . ILE A 1 87 ? -1.595 -3.204 -0.341 1.00 94.50 87 ILE A N 1
ATOM 700 C CA . ILE A 1 87 ? -2.709 -4.102 -0.685 1.00 94.50 87 ILE A CA 1
ATOM 701 C C . ILE A 1 87 ? -3.070 -5.003 0.500 1.00 94.50 87 ILE A C 1
ATOM 703 O O . ILE A 1 87 ? -4.228 -5.036 0.913 1.00 94.50 87 ILE A O 1
ATOM 707 N N . ALA A 1 88 ? -2.083 -5.655 1.123 1.00 93.62 88 ALA A N 1
ATOM 708 C CA . ALA A 1 88 ? -2.317 -6.525 2.274 1.00 93.62 88 ALA A CA 1
ATOM 709 C C . ALA A 1 88 ? -2.990 -5.785 3.443 1.00 93.62 88 ALA A C 1
ATOM 711 O O . ALA A 1 88 ? -3.863 -6.343 4.105 1.00 93.62 88 ALA A O 1
ATOM 712 N N . CYS A 1 89 ? -2.634 -4.518 3.687 1.00 94.00 89 CYS A N 1
ATOM 713 C CA . CYS A 1 89 ? -3.305 -3.705 4.702 1.00 94.00 89 CYS A CA 1
ATOM 714 C C . CYS A 1 89 ? -4.782 -3.439 4.388 1.00 94.00 89 CYS A C 1
ATOM 716 O O . CYS A 1 89 ? -5.589 -3.479 5.313 1.00 94.00 89 CYS A O 1
ATOM 718 N N . LYS A 1 90 ? -5.132 -3.161 3.125 1.00 94.31 90 LYS A N 1
ATOM 719 C CA . LYS A 1 90 ? -6.530 -2.950 2.715 1.00 94.31 90 LYS A CA 1
ATOM 720 C C . LYS A 1 90 ? -7.342 -4.232 2.887 1.00 94.31 90 LYS A C 1
ATOM 722 O O . LYS A 1 90 ? -8.366 -4.209 3.557 1.00 94.31 90 LYS A O 1
ATOM 727 N N . ILE A 1 91 ? -6.836 -5.351 2.363 1.00 92.75 91 ILE A N 1
ATOM 728 C CA . ILE A 1 91 ? -7.505 -6.658 2.454 1.00 92.75 91 ILE A CA 1
ATOM 729 C C . ILE A 1 91 ? -7.702 -7.059 3.916 1.00 92.75 91 ILE A C 1
ATOM 731 O O . ILE A 1 91 ? -8.813 -7.377 4.313 1.00 92.75 91 ILE A O 1
ATOM 735 N N . THR A 1 92 ? -6.658 -6.965 4.746 1.00 90.56 92 THR A N 1
ATOM 736 C CA . THR A 1 92 ? -6.761 -7.338 6.167 1.00 90.56 92 THR A CA 1
ATOM 737 C C . THR A 1 92 ? -7.836 -6.522 6.887 1.00 90.56 92 THR A C 1
ATOM 739 O O . THR A 1 92 ? -8.588 -7.071 7.681 1.00 90.56 92 THR A O 1
ATOM 742 N N . ASN A 1 93 ? -7.940 -5.222 6.601 1.00 89.50 93 ASN A N 1
ATOM 743 C CA . ASN A 1 93 ? -8.951 -4.366 7.217 1.00 89.50 93 ASN A CA 1
ATOM 744 C C . ASN A 1 93 ? -10.380 -4.716 6.769 1.00 89.50 93 ASN A C 1
ATOM 746 O O . ASN A 1 93 ? -11.274 -4.740 7.608 1.00 89.50 93 ASN A O 1
ATOM 750 N N . ILE A 1 94 ? -10.580 -5.038 5.486 1.00 87.62 94 ILE A N 1
ATOM 751 C CA . ILE A 1 94 ? -11.875 -5.500 4.958 1.00 87.62 94 ILE A CA 1
ATOM 752 C C . ILE A 1 94 ? -12.278 -6.831 5.603 1.00 87.62 94 ILE A C 1
ATOM 754 O O . ILE A 1 94 ? -13.417 -6.981 6.035 1.00 87.62 94 ILE A O 1
ATOM 758 N N . GLU A 1 95 ? -11.349 -7.781 5.708 1.00 87.81 95 GLU A N 1
ATOM 759 C CA . GLU A 1 95 ? -11.617 -9.091 6.313 1.00 87.81 95 GLU A CA 1
ATOM 760 C C . GLU A 1 95 ? -11.937 -8.991 7.811 1.00 87.81 95 GLU A C 1
ATOM 762 O O . GLU A 1 95 ? -12.787 -9.726 8.306 1.00 87.81 95 GLU A O 1
ATOM 767 N N . LEU A 1 96 ? -11.307 -8.061 8.537 1.00 81.38 96 LEU A N 1
ATOM 768 C CA . LEU A 1 96 ? -11.674 -7.772 9.927 1.00 81.38 96 LEU A CA 1
ATOM 769 C C . LEU A 1 96 ? -13.092 -7.191 10.018 1.00 81.38 96 LEU A C 1
ATOM 771 O O . LEU A 1 96 ? -13.900 -7.700 10.785 1.00 81.38 96 LEU A O 1
ATOM 775 N N . ALA A 1 97 ? -13.427 -6.208 9.177 1.00 77.44 97 ALA A N 1
ATOM 776 C CA . ALA A 1 97 ? -14.759 -5.601 9.171 1.00 77.44 97 ALA A CA 1
ATOM 777 C C . ALA A 1 97 ? -15.877 -6.602 8.816 1.00 77.44 97 ALA A C 1
ATOM 779 O O . ALA A 1 97 ? -16.963 -6.541 9.386 1.00 77.44 97 ALA A O 1
ATOM 780 N N . ARG A 1 98 ? -15.616 -7.543 7.896 1.00 76.19 98 ARG A N 1
ATOM 781 C CA . ARG A 1 98 ? -16.554 -8.629 7.557 1.00 76.19 98 ARG A CA 1
ATOM 782 C C . ARG A 1 98 ? -16.843 -9.527 8.756 1.00 76.19 98 ARG A C 1
ATOM 784 O O . ARG A 1 98 ? -18.002 -9.824 9.018 1.00 76.19 98 ARG A O 1
ATOM 791 N N . ARG A 1 99 ? -15.806 -9.907 9.506 1.00 70.62 99 ARG A N 1
ATOM 792 C CA . ARG A 1 99 ? -15.958 -10.728 10.716 1.00 70.62 99 ARG A CA 1
ATOM 793 C C . ARG A 1 99 ? -16.733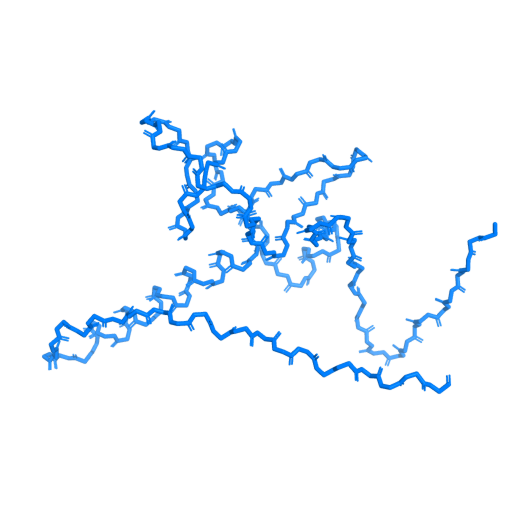 -9.998 11.804 1.00 70.62 99 ARG A C 1
ATOM 795 O O . ARG A 1 99 ? -17.599 -10.601 12.422 1.00 70.62 99 ARG A O 1
ATOM 802 N N . ASP A 1 100 ? -16.476 -8.708 11.999 1.00 68.19 100 ASP A N 1
ATOM 803 C CA . ASP A 1 100 ? -17.229 -7.906 12.969 1.00 68.19 100 ASP A CA 1
ATOM 804 C C . ASP A 1 100 ? -18.720 -7.830 12.585 1.00 68.19 100 ASP A C 1
ATOM 806 O O . ASP A 1 100 ? -19.590 -7.948 13.444 1.00 68.19 100 ASP A O 1
ATOM 810 N N . ALA A 1 101 ? -19.038 -7.722 11.289 1.00 60.16 101 ALA A N 1
ATOM 811 C CA . ALA A 1 101 ? -20.419 -7.754 10.801 1.00 60.16 101 ALA A CA 1
ATOM 812 C C . ALA A 1 101 ? -21.096 -9.130 10.973 1.00 60.16 101 ALA A C 1
ATOM 814 O O . ALA A 1 101 ? -22.293 -9.192 11.254 1.00 60.16 101 ALA A O 1
ATOM 815 N N . GLU A 1 102 ? -20.360 -10.234 10.838 1.00 52.66 102 GLU A N 1
ATOM 816 C CA . GLU A 1 102 ? -20.869 -11.580 11.146 1.00 52.66 102 GLU A CA 1
ATOM 817 C C . GLU A 1 102 ? -21.144 -11.750 12.649 1.00 52.66 102 GLU A C 1
ATOM 819 O O . GLU A 1 102 ? -22.180 -12.301 13.023 1.00 52.66 102 GLU A O 1
ATOM 824 N N . VAL A 1 103 ? -20.277 -11.208 13.513 1.00 52.59 103 VAL A N 1
ATOM 825 C CA . VAL A 1 103 ? -20.443 -11.242 14.977 1.00 52.59 103 VAL A CA 1
ATOM 826 C C . VAL A 1 103 ? -21.656 -10.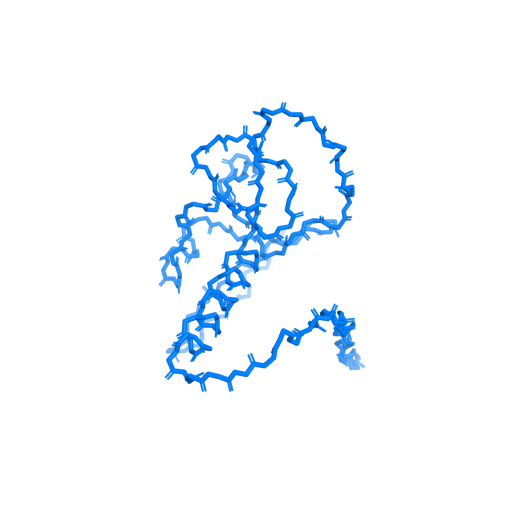422 15.435 1.00 52.59 103 VAL A C 1
ATOM 828 O O . VAL A 1 103 ? -22.369 -10.852 16.334 1.00 52.59 103 VAL A O 1
ATOM 831 N N . ILE A 1 104 ? -21.966 -9.291 14.790 1.00 52.38 104 ILE A N 1
ATOM 832 C CA . ILE A 1 104 ? -23.155 -8.479 15.123 1.00 52.38 104 ILE A CA 1
ATOM 833 C C . ILE A 1 104 ? -24.474 -9.208 14.790 1.00 52.38 104 ILE A C 1
ATOM 835 O O . ILE A 1 104 ? -25.508 -8.904 15.383 1.00 52.38 104 ILE A O 1
ATOM 839 N N . ASN A 1 105 ? -24.455 -10.200 13.891 1.00 48.50 105 ASN A N 1
ATOM 840 C CA . ASN A 1 105 ? -25.651 -10.956 13.500 1.00 48.50 105 ASN A CA 1
ATOM 841 C C . ASN A 1 105 ? -25.899 -12.232 14.328 1.00 48.50 105 ASN A C 1
ATOM 843 O O . ASN A 1 105 ? -26.992 -12.791 14.255 1.00 48.50 105 ASN A O 1
ATOM 847 N N . HIS A 1 106 ? -24.936 -12.688 15.135 1.00 47.41 106 HIS A N 1
ATOM 848 C CA . HIS A 1 106 ? -25.138 -13.771 16.105 1.00 47.41 106 HIS A CA 1
ATOM 849 C C . HIS A 1 106 ? -25.204 -13.177 17.514 1.00 47.41 106 HIS A C 1
ATOM 851 O O . HIS A 1 106 ? -24.186 -12.941 18.160 1.00 47.41 106 HIS A O 1
ATOM 857 N N . GLY A 1 107 ? -26.425 -12.897 17.976 1.00 48.00 107 GLY A N 1
ATOM 858 C CA . GLY A 1 107 ? -26.678 -12.365 19.313 1.00 48.00 107 GLY A CA 1
ATOM 859 C C . GLY A 1 107 ? -25.988 -13.175 20.419 1.00 48.00 107 GLY A C 1
ATOM 860 O O . GLY A 1 107 ? -25.991 -14.402 20.392 1.00 48.00 107 GLY A O 1
ATOM 861 N N . ASN A 1 108 ? -25.450 -12.453 21.407 1.00 52.22 108 ASN A N 1
ATOM 862 C CA . ASN A 1 108 ? -24.818 -12.943 22.638 1.00 52.22 108 ASN A CA 1
ATOM 863 C C . ASN A 1 108 ? -23.578 -13.843 22.459 1.00 52.22 108 ASN A C 1
ATOM 865 O O . ASN A 1 108 ? -23.679 -15.061 22.573 1.00 52.22 108 ASN A O 1
ATOM 869 N N . ALA A 1 109 ? -22.379 -13.261 22.331 1.00 40.59 109 ALA A N 1
ATOM 870 C CA . ALA A 1 109 ? -21.143 -13.974 22.675 1.00 40.59 109 ALA A CA 1
ATOM 871 C C . ALA A 1 109 ? -19.999 -13.026 23.076 1.00 40.59 109 ALA A C 1
ATOM 873 O O . ALA A 1 109 ? -19.858 -11.923 22.556 1.00 40.59 109 ALA A O 1
ATOM 874 N N . GLU A 1 110 ? -19.216 -13.489 24.046 1.00 37.16 110 GLU A N 1
ATOM 875 C CA . GLU A 1 110 ? -18.157 -12.816 24.799 1.00 37.16 110 GLU A CA 1
ATOM 876 C C . GLU A 1 110 ? -17.081 -12.108 23.955 1.00 37.16 110 GLU A C 1
ATOM 878 O O . GLU A 1 110 ? -16.779 -12.483 22.824 1.00 37.16 110 GLU A O 1
ATOM 883 N N . VAL A 1 111 ? -16.426 -11.106 24.555 1.00 38.50 111 VAL A N 1
ATOM 884 C CA . VAL A 1 111 ? -15.256 -10.423 23.981 1.00 38.50 111 VAL A CA 1
ATOM 885 C C . VAL A 1 111 ? -14.085 -11.406 23.880 1.00 38.50 111 VAL A C 1
ATOM 887 O O . VAL A 1 111 ? -13.292 -11.553 24.812 1.00 38.50 111 VAL A O 1
ATOM 890 N N . ILE A 1 112 ? -13.937 -12.071 22.733 1.00 41.44 112 ILE A N 1
ATOM 891 C CA . ILE A 1 112 ? -12.779 -12.931 22.481 1.00 41.44 112 ILE A CA 1
ATOM 892 C C . ILE A 1 112 ? -11.613 -12.073 21.968 1.00 41.44 112 ILE A C 1
ATOM 894 O O . ILE A 1 112 ? -11.561 -11.656 20.811 1.00 41.44 112 ILE A O 1
ATOM 898 N N . ASN A 1 113 ? -10.635 -11.812 22.837 1.00 29.58 113 ASN A N 1
ATOM 899 C CA . ASN A 1 113 ? -9.375 -11.169 22.462 1.00 29.58 113 ASN A CA 1
ATOM 900 C C . ASN A 1 113 ? -8.553 -12.081 21.530 1.00 29.58 113 ASN A C 1
ATOM 902 O O . ASN A 1 113 ? -7.876 -13.000 21.994 1.00 29.58 113 ASN A O 1
ATOM 906 N N . TYR A 1 114 ? -8.521 -11.797 20.224 1.00 40.00 114 TYR A N 1
ATOM 907 C CA . TYR A 1 114 ? -7.640 -12.515 19.296 1.00 40.00 114 TYR A CA 1
ATOM 908 C C . TYR A 1 114 ? -6.325 -11.771 19.029 1.00 40.00 114 TYR A C 1
ATOM 910 O O . TYR A 1 114 ? -6.245 -10.780 18.304 1.00 40.00 114 TYR A O 1
ATOM 918 N N . ARG A 1 115 ? -5.231 -12.325 19.567 1.00 35.88 115 ARG A N 1
ATOM 919 C CA . ARG A 1 115 ? -3.851 -11.962 19.215 1.00 35.88 115 ARG A CA 1
ATOM 920 C C . ARG A 1 115 ? -3.468 -12.660 17.909 1.00 35.88 115 ARG A C 1
ATOM 922 O O . ARG A 1 115 ? -3.179 -13.855 17.910 1.00 35.88 115 ARG A O 1
ATOM 929 N N . ILE A 1 116 ? -3.412 -11.920 16.800 1.00 40.31 116 ILE A N 1
ATOM 930 C CA . ILE A 1 116 ? -2.952 -12.444 15.503 1.00 40.31 116 ILE A CA 1
ATOM 931 C C . ILE A 1 116 ? -1.484 -12.886 15.633 1.00 40.31 116 ILE A C 1
ATOM 933 O O . ILE A 1 116 ? -0.558 -12.069 15.599 1.00 40.31 116 ILE A O 1
ATOM 937 N N . ARG A 1 117 ? -1.244 -14.193 15.787 1.00 41.94 117 ARG A N 1
ATOM 938 C CA . ARG A 1 117 ? 0.098 -14.768 15.652 1.00 41.94 117 ARG A CA 1
ATOM 939 C C . ARG A 1 117 ? 0.450 -14.775 14.166 1.00 41.94 117 ARG A C 1
ATOM 941 O O . ARG A 1 117 ? -0.109 -15.551 13.398 1.00 41.94 117 ARG A O 1
ATOM 948 N N . ARG A 1 118 ? 1.389 -13.915 13.758 1.00 42.06 118 ARG A N 1
ATOM 949 C CA . ARG A 1 118 ? 2.035 -14.002 12.440 1.00 42.06 118 ARG A CA 1
ATOM 950 C C . ARG A 1 118 ? 2.691 -15.381 12.332 1.00 42.06 118 ARG A C 1
ATOM 952 O O . ARG A 1 118 ? 3.760 -15.577 12.906 1.00 42.06 118 ARG A O 1
ATOM 959 N N . ARG A 1 119 ? 2.090 -16.339 11.618 1.00 37.75 119 ARG A N 1
ATOM 960 C CA . ARG A 1 119 ? 2.874 -17.486 11.147 1.00 37.75 119 ARG A CA 1
ATOM 961 C C . ARG A 1 119 ? 3.895 -16.927 10.158 1.00 37.75 119 ARG A C 1
ATOM 963 O O . ARG A 1 119 ? 3.515 -16.239 9.212 1.00 37.75 119 ARG A O 1
ATOM 970 N N . LYS A 1 120 ? 5.186 -17.170 10.395 1.00 34.78 120 LYS A N 1
ATOM 971 C CA . LYS A 1 120 ? 6.191 -17.054 9.334 1.00 34.78 120 LYS A CA 1
ATOM 972 C C . LYS A 1 120 ? 5.719 -17.991 8.222 1.00 34.78 120 LYS A C 1
ATOM 974 O O . LYS A 1 120 ? 5.611 -19.188 8.458 1.00 34.78 120 LYS A O 1
ATOM 979 N N . ALA A 1 121 ? 5.381 -17.447 7.058 1.00 39.94 121 ALA A N 1
ATOM 980 C CA . ALA A 1 121 ? 5.248 -18.264 5.865 1.00 39.94 121 ALA A CA 1
ATOM 981 C C . ALA A 1 121 ? 6.657 -18.764 5.533 1.00 39.94 121 ALA A C 1
ATOM 983 O O . ALA A 1 121 ? 7.501 -18.006 5.055 1.00 39.94 121 ALA A O 1
ATOM 984 N N . GLU A 1 122 ? 6.938 -20.008 5.895 1.00 38.09 122 GLU A N 1
ATOM 985 C CA . GLU A 1 122 ? 8.131 -20.706 5.451 1.00 38.09 122 GLU A CA 1
ATOM 986 C C . GLU A 1 122 ? 7.832 -21.177 4.029 1.00 38.09 122 GLU A C 1
ATOM 988 O O . GLU A 1 122 ? 7.108 -22.144 3.809 1.00 38.09 122 GLU A O 1
ATOM 993 N N . PHE A 1 123 ? 8.279 -20.395 3.045 1.00 41.81 123 PHE A N 1
ATOM 994 C CA . PHE A 1 123 ? 8.191 -20.808 1.651 1.00 41.81 123 PHE A CA 1
ATOM 995 C C . PHE A 1 123 ? 9.154 -21.983 1.450 1.00 41.81 123 PHE A C 1
ATOM 997 O O . PHE A 1 123 ? 10.345 -21.824 1.747 1.00 41.81 123 PHE A O 1
ATOM 1004 N N . PRO A 1 124 ? 8.688 -23.144 0.955 1.00 39.78 124 PRO A N 1
ATOM 1005 C CA . PRO A 1 124 ? 9.583 -24.244 0.642 1.00 39.78 124 PRO A CA 1
ATOM 1006 C C . PRO A 1 124 ? 10.572 -23.756 -0.417 1.00 39.78 124 PRO A C 1
ATOM 1008 O O . PRO A 1 124 ? 10.183 -23.298 -1.495 1.00 39.78 124 PRO A O 1
ATOM 1011 N N . ARG A 1 125 ? 11.867 -23.802 -0.088 1.00 46.09 125 ARG A N 1
ATOM 1012 C CA . ARG A 1 125 ? 12.929 -23.546 -1.062 1.00 46.09 125 ARG A CA 1
ATOM 1013 C C . ARG A 1 125 ? 12.813 -24.641 -2.117 1.00 46.09 125 ARG A C 1
ATOM 1015 O O . ARG A 1 125 ? 12.997 -25.810 -1.792 1.00 46.09 125 ARG A O 1
ATOM 1022 N N . LYS A 1 126 ? 12.479 -24.282 -3.360 1.00 42.31 126 LYS A N 1
ATOM 1023 C CA . LYS A 1 126 ? 12.631 -25.214 -4.482 1.00 42.31 126 LYS A CA 1
ATOM 1024 C C . LYS A 1 126 ? 14.105 -25.621 -4.543 1.00 42.31 126 LYS A C 1
ATOM 1026 O O . LYS A 1 126 ? 14.975 -24.750 -4.522 1.00 42.31 126 LYS A O 1
ATOM 1031 N N . ALA A 1 127 ? 14.364 -26.926 -4.559 1.00 42.25 127 ALA A N 1
ATOM 1032 C CA . ALA A 1 127 ? 15.691 -27.464 -4.812 1.00 42.25 127 ALA A CA 1
ATOM 1033 C C . ALA A 1 127 ? 16.148 -27.013 -6.207 1.00 42.25 127 ALA A C 1
ATOM 1035 O O . ALA A 1 127 ? 15.364 -27.059 -7.157 1.00 42.25 127 ALA A O 1
ATOM 1036 N N . ALA A 1 128 ? 17.384 -26.527 -6.300 1.00 45.06 128 ALA A N 1
ATOM 1037 C CA . ALA A 1 128 ? 18.035 -26.286 -7.578 1.00 45.06 128 ALA A CA 1
ATOM 1038 C C . ALA A 1 128 ? 18.347 -27.645 -8.224 1.00 45.06 128 ALA A C 1
ATOM 1040 O O . ALA A 1 128 ? 18.871 -28.529 -7.543 1.00 45.06 128 ALA A O 1
ATOM 1041 N N . VAL A 1 129 ? 17.986 -27.792 -9.499 1.00 44.25 129 VAL A N 1
ATOM 1042 C CA . VAL A 1 129 ? 18.527 -28.813 -10.409 1.00 44.25 129 VAL A CA 1
ATOM 1043 C C . VAL A 1 129 ? 19.644 -28.154 -11.199 1.00 44.25 129 VAL A C 1
ATOM 1045 O O . VAL A 1 129 ? 19.428 -26.987 -11.604 1.00 44.25 129 VAL A O 1
#

Solvent-accessible surface area (backbone atoms only — not comparable to full-atom values): 8497 Å² total; per-residue (Å²): 138,82,85,80,77,85,84,80,57,92,95,63,89,86,78,75,74,48,75,56,103,85,44,46,30,33,41,52,84,64,45,57,81,77,45,88,60,76,48,39,40,74,41,78,55,96,88,39,58,24,34,30,50,55,69,71,85,79,66,87,69,76,92,59,85,91,60,39,44,15,78,61,78,60,41,79,45,95,52,71,82,36,44,19,64,10,53,48,33,46,52,53,45,51,55,50,54,53,51,54,56,54,52,73,72,51,80,88,76,78,93,77,84,80,78,84,73,80,72,80,83,78,72,81,76,78,80,86,129

Sequence (129 aa):
MQGKDSTEHYGHDYLQVYTASWRTSISIGDISRFCDASNIQLYKINSKKVVYLNPNAKGREEKKDGTPKCLNCQRKLIESHYRFCSIACKITNIELARRDAEVINHGNAEVINYRIRRRKAEFPRKAAV